Protein AF-A0A7I8CQP3-F1 (afdb_monomer_lite)

pLDDT: mean 76.41, std 15.0, range [41.56, 94.69]

Radius of gyration: 20.86 Å; chains: 1; bounding box: 48×28×56 Å

Sequence (65 aa):
MAEVTGRRQSFFLQQMIESGIAAMEEQWLPAAVLAQVRDGTLPSREPERVPEPDLFGDLFADQDS

Structure (mmCIF, N/CA/C/O backbone):
data_AF-A0A7I8CQP3-F1
#
_entry.id   AF-A0A7I8CQP3-F1
#
loop_
_atom_site.group_PDB
_atom_site.id
_atom_site.type_symbol
_atom_site.label_atom_id
_atom_site.label_alt_id
_atom_site.label_comp_id
_atom_site.label_asym_id
_atom_site.label_entity_id
_atom_site.label_seq_id
_atom_site.pdbx_PDB_ins_code
_atom_site.Cartn_x
_atom_site.Cartn_y
_atom_site.Cartn_z
_atom_site.occupancy
_atom_site.B_iso_or_equiv
_atom_site.auth_seq_id
_atom_site.auth_comp_id
_atom_site.auth_asym_id
_atom_site.auth_atom_id
_atom_site.pdbx_PDB_model_num
ATOM 1 N N . MET A 1 1 ? -4.655 -2.872 38.061 1.00 44.66 1 MET A N 1
ATOM 2 C CA . MET A 1 1 ? -5.317 -2.925 36.741 1.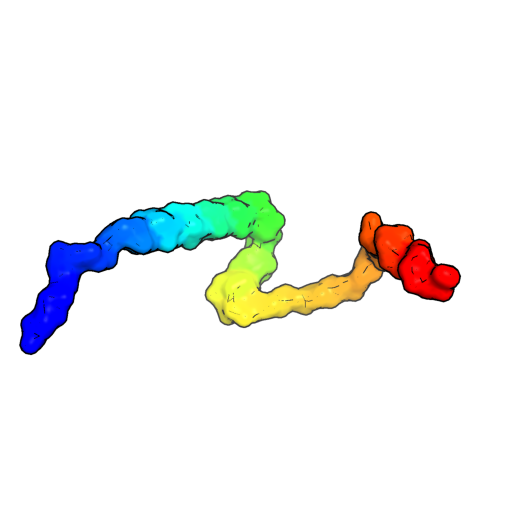00 44.66 1 MET A CA 1
ATOM 3 C C . MET A 1 1 ? -5.414 -1.494 36.245 1.00 44.66 1 MET A C 1
ATOM 5 O O . MET A 1 1 ? -6.412 -0.832 36.485 1.00 44.66 1 MET A O 1
ATOM 9 N N . ALA A 1 2 ? -4.312 -0.968 35.715 1.00 41.56 2 ALA A N 1
ATOM 10 C CA . ALA A 1 2 ? -4.221 0.438 35.354 1.00 41.56 2 ALA A CA 1
ATOM 11 C C . ALA A 1 2 ? -4.824 0.648 33.956 1.00 41.56 2 ALA A C 1
ATOM 13 O O . ALA A 1 2 ? -4.329 0.118 32.966 1.00 41.56 2 ALA A O 1
ATOM 14 N N . GLU A 1 3 ? -5.944 1.365 33.924 1.00 48.56 3 GLU A N 1
ATOM 15 C CA . GLU A 1 3 ? -6.004 2.650 33.225 1.00 48.56 3 GLU A CA 1
ATOM 16 C C . GLU A 1 3 ? -5.455 2.671 31.792 1.00 48.56 3 GLU A C 1
ATOM 18 O O . GLU A 1 3 ? -4.298 3.013 31.586 1.00 48.56 3 GLU A O 1
ATOM 23 N N . VAL A 1 4 ? -6.305 2.463 30.778 1.00 57.16 4 VAL A N 1
ATOM 24 C CA . VAL A 1 4 ? -6.133 3.224 29.526 1.00 57.16 4 VAL A CA 1
ATOM 25 C C . VAL A 1 4 ? -7.468 3.546 28.845 1.00 57.16 4 VAL A C 1
ATOM 27 O O . VAL A 1 4 ? -7.724 3.196 27.695 1.00 57.16 4 VAL A O 1
ATOM 30 N N . THR A 1 5 ? -8.323 4.312 29.513 1.00 51.69 5 THR A N 1
ATOM 31 C CA . THR A 1 5 ? -9.437 5.024 28.860 1.00 51.69 5 THR A CA 1
ATOM 32 C C . THR A 1 5 ? -8.970 6.319 28.163 1.00 51.69 5 THR A C 1
ATOM 34 O O . THR A 1 5 ? -9.693 7.307 28.143 1.00 51.69 5 THR A O 1
ATOM 37 N N . GLY A 1 6 ? -7.772 6.311 27.549 1.00 50.19 6 GLY A N 1
ATOM 38 C CA . GLY A 1 6 ? -7.137 7.471 26.890 1.00 50.19 6 GLY A CA 1
ATOM 39 C C . GLY A 1 6 ? -6.353 7.184 25.590 1.00 50.19 6 GLY A C 1
ATOM 40 O O . GLY A 1 6 ? -5.558 8.014 25.169 1.00 50.19 6 GLY A O 1
ATOM 41 N N . ARG A 1 7 ? -6.531 6.022 24.934 1.00 54.53 7 ARG A N 1
ATOM 42 C CA . ARG A 1 7 ? -5.595 5.478 23.911 1.00 54.53 7 ARG A CA 1
ATOM 43 C C . ARG A 1 7 ? -6.062 5.503 22.435 1.00 54.53 7 ARG A C 1
ATOM 45 O O . ARG A 1 7 ? -5.802 4.543 21.720 1.00 54.53 7 ARG A O 1
ATOM 52 N N . ARG A 1 8 ? -6.812 6.510 21.958 1.00 59.09 8 ARG A N 1
ATOM 53 C CA . ARG A 1 8 ? -7.566 6.398 20.674 1.00 59.09 8 ARG A CA 1
ATOM 54 C C . ARG A 1 8 ? -7.183 7.332 19.515 1.00 59.09 8 ARG A C 1
ATOM 56 O O . ARG A 1 8 ? -7.838 7.267 18.482 1.00 59.09 8 ARG A O 1
ATOM 63 N N . GLN A 1 9 ? -6.152 8.169 19.624 1.00 56.56 9 GLN A N 1
ATOM 64 C CA . GLN A 1 9 ? -5.793 9.072 18.512 1.00 56.56 9 GLN A CA 1
ATOM 65 C C 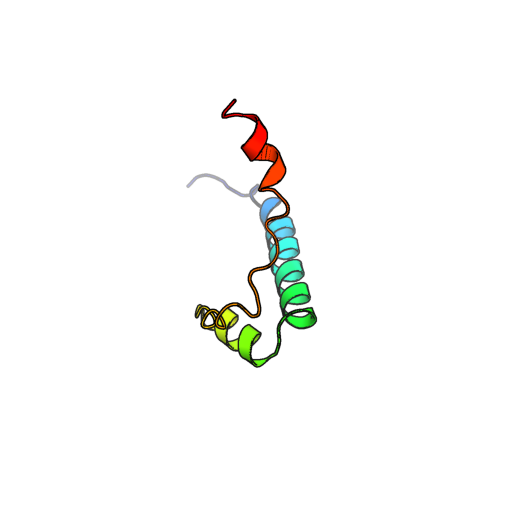. GLN A 1 9 ? -5.043 8.368 17.368 1.00 56.56 9 GLN A C 1
ATOM 67 O O . GLN A 1 9 ? -5.267 8.680 16.202 1.00 56.56 9 GLN A O 1
ATOM 72 N N . SER A 1 10 ? -4.207 7.375 17.679 1.00 69.62 10 SER A N 1
ATOM 73 C CA . SER A 1 10 ? -3.441 6.637 16.667 1.00 69.62 10 SER A CA 1
ATOM 74 C C . SER A 1 10 ? -4.301 5.705 15.813 1.00 69.62 10 SER A C 1
ATOM 76 O O . SER A 1 10 ? -3.936 5.447 14.675 1.00 69.62 10 SER A O 1
ATOM 78 N N . PHE A 1 11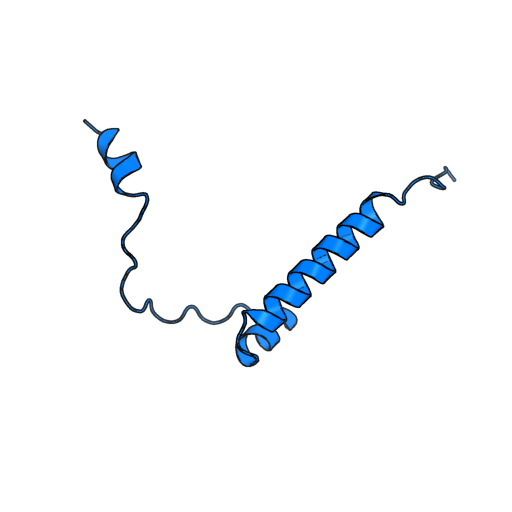 ? -5.449 5.238 16.316 1.00 81.25 11 PHE A N 1
ATOM 79 C CA . PHE A 1 11 ? -6.315 4.308 15.583 1.00 81.25 11 PHE A CA 1
ATOM 80 C C . PHE A 1 11 ? -6.918 4.937 14.323 1.00 81.25 11 PHE A C 1
ATOM 82 O O . PHE A 1 11 ? -6.935 4.309 13.272 1.00 81.25 11 PHE A O 1
ATOM 89 N N . PHE A 1 12 ? -7.384 6.187 14.411 1.00 85.31 12 PHE A N 1
ATOM 90 C CA . PHE A 1 12 ? -7.956 6.881 13.256 1.00 85.31 12 PHE A CA 1
ATOM 91 C C . PHE A 1 12 ? -6.905 7.136 12.174 1.00 85.31 12 PHE A C 1
ATOM 93 O O . PHE A 1 12 ? -7.157 6.870 11.004 1.00 85.31 12 PHE A O 1
ATOM 100 N N . LEU A 1 13 ? -5.718 7.607 12.568 1.00 87.50 13 LEU A N 1
ATOM 101 C CA . LEU A 1 13 ? -4.623 7.828 11.627 1.00 87.50 13 LEU A CA 1
ATOM 102 C C . LEU A 1 13 ? -4.151 6.510 11.006 1.00 87.50 13 LEU A C 1
ATOM 104 O O . LEU A 1 13 ? -3.954 6.447 9.801 1.00 87.50 13 LEU A O 1
ATOM 108 N N . GLN A 1 14 ? -4.018 5.458 11.812 1.00 88.56 14 GLN A N 1
ATOM 109 C CA . GLN A 1 14 ? -3.667 4.128 11.329 1.00 88.56 14 GLN A CA 1
ATOM 110 C C . GLN A 1 14 ? -4.683 3.636 10.296 1.00 88.56 14 GLN A C 1
ATOM 112 O O . GLN A 1 14 ? -4.290 3.255 9.201 1.00 88.56 14 GLN A O 1
ATOM 117 N N . GLN A 1 15 ? -5.980 3.729 10.591 1.00 90.38 15 GLN A N 1
ATOM 118 C CA . GLN A 1 15 ? -7.019 3.355 9.634 1.00 90.38 15 GLN A CA 1
ATOM 119 C C . GLN A 1 15 ? -7.010 4.223 8.374 1.00 90.38 15 GLN A C 1
ATOM 121 O O . GLN A 1 15 ? -7.209 3.711 7.275 1.00 90.38 15 GLN A O 1
ATOM 126 N N . MET A 1 16 ? -6.745 5.524 8.499 1.00 91.75 16 MET A N 1
ATOM 127 C CA . MET A 1 16 ? -6.601 6.417 7.347 1.00 91.75 16 MET A CA 1
ATOM 128 C C . MET A 1 16 ? -5.416 6.017 6.459 1.00 91.75 16 MET A C 1
ATOM 130 O O . MET A 1 16 ? -5.545 6.009 5.239 1.00 91.75 16 MET A O 1
ATOM 134 N N . ILE A 1 17 ? -4.281 5.652 7.056 1.00 91.81 17 ILE A N 1
ATOM 135 C CA . ILE A 1 17 ? -3.102 5.178 6.324 1.00 91.81 17 ILE A CA 1
ATOM 136 C C . ILE A 1 17 ? -3.400 3.834 5.650 1.00 91.81 17 ILE A C 1
ATOM 138 O O . ILE A 1 17 ? -3.188 3.699 4.450 1.00 91.81 17 ILE A O 1
ATOM 142 N N . GLU A 1 18 ? -3.931 2.863 6.396 1.00 92.25 18 GLU A N 1
ATOM 143 C CA . GLU A 1 18 ? -4.251 1.521 5.890 1.00 92.25 18 GLU A CA 1
ATOM 144 C C . GLU A 1 18 ? -5.254 1.581 4.727 1.00 92.25 18 GLU A C 1
ATOM 146 O O . GLU A 1 18 ? -5.047 0.951 3.691 1.00 92.25 18 GLU A O 1
ATOM 151 N N . SER A 1 19 ? -6.308 2.390 4.862 1.00 91.12 19 SER A N 1
ATOM 152 C CA . SER A 1 19 ? -7.299 2.593 3.797 1.00 91.12 19 SER A CA 1
ATOM 153 C C . SER A 1 19 ? -6.730 3.333 2.586 1.00 91.12 19 SER A C 1
ATOM 155 O O . SER A 1 19 ? -7.048 2.975 1.453 1.00 91.12 19 SER A O 1
ATOM 157 N N . GLY A 1 20 ? -5.869 4.331 2.804 1.00 93.38 20 GLY A N 1
ATOM 158 C CA . GLY A 1 20 ? -5.199 5.057 1.729 1.00 93.38 20 GLY A CA 1
ATOM 159 C C . GLY A 1 20 ? -4.292 4.150 0.901 1.00 93.38 20 GLY A C 1
ATOM 160 O O . GLY A 1 20 ? -4.372 4.163 -0.325 1.00 93.38 20 GLY A O 1
ATOM 161 N N . ILE A 1 21 ? -3.492 3.310 1.564 1.00 91.69 21 ILE A N 1
ATOM 162 C CA . ILE A 1 21 ? -2.623 2.334 0.895 1.00 91.69 21 ILE A CA 1
ATOM 163 C C . ILE A 1 21 ? -3.463 1.349 0.080 1.00 91.69 21 ILE A C 1
ATOM 165 O O . ILE A 1 21 ? -3.197 1.178 -1.105 1.00 91.69 21 ILE A O 1
ATOM 169 N N . ALA A 1 22 ? -4.519 0.776 0.666 1.00 90.69 22 ALA A N 1
ATOM 170 C CA . ALA A 1 22 ? -5.385 -0.167 -0.041 1.00 90.69 22 ALA A CA 1
ATOM 171 C C . ALA A 1 22 ? -6.009 0.443 -1.312 1.00 90.69 22 ALA A C 1
ATOM 173 O O . ALA A 1 22 ? -6.036 -0.198 -2.361 1.00 90.69 22 ALA A O 1
ATOM 174 N N . ALA A 1 23 ? -6.457 1.703 -1.250 1.00 94.56 23 ALA A N 1
ATOM 175 C CA . ALA A 1 23 ? -7.001 2.403 -2.413 1.00 94.56 23 ALA A CA 1
ATOM 176 C C . ALA A 1 23 ? -5.944 2.642 -3.508 1.00 94.56 23 ALA A C 1
ATOM 178 O O . ALA A 1 23 ? -6.239 2.529 -4.697 1.00 94.56 23 ALA A O 1
ATOM 179 N N . MET A 1 24 ? -4.706 2.961 -3.119 1.00 93.81 24 MET A N 1
ATOM 180 C CA . MET A 1 24 ? -3.593 3.136 -4.058 1.00 93.81 24 MET A CA 1
ATOM 181 C C . MET A 1 24 ? -3.203 1.808 -4.714 1.00 93.81 24 MET A C 1
ATOM 183 O O . MET A 1 24 ? -2.996 1.766 -5.924 1.00 93.81 24 MET A O 1
ATOM 187 N N . GLU A 1 25 ? -3.150 0.721 -3.945 1.00 91.75 25 GLU A N 1
ATOM 188 C CA . GLU A 1 25 ? -2.862 -0.622 -4.453 1.00 91.75 25 GLU A CA 1
ATOM 189 C C . GLU A 1 25 ? -3.894 -1.068 -5.493 1.00 91.75 25 GLU A C 1
ATOM 191 O O . GLU A 1 25 ? -3.521 -1.549 -6.560 1.00 91.75 25 GLU A O 1
ATOM 196 N N . GLU A 1 26 ? -5.186 -0.860 -5.229 1.00 91.81 26 GLU A N 1
ATOM 197 C CA . GLU A 1 26 ? -6.261 -1.192 -6.172 1.00 91.81 26 GLU A CA 1
ATOM 198 C C . GLU A 1 26 ? -6.211 -0.358 -7.460 1.00 91.81 26 GLU A C 1
ATOM 200 O O . GLU A 1 26 ? -6.584 -0.849 -8.525 1.00 91.81 26 GLU A O 1
ATOM 205 N N . GLN A 1 27 ? -5.728 0.884 -7.379 1.00 94.69 27 GLN A N 1
ATOM 206 C CA . GLN A 1 27 ? -5.615 1.782 -8.527 1.00 94.69 27 GLN A CA 1
ATOM 207 C C . GLN A 1 27 ? -4.341 1.552 -9.358 1.00 94.69 27 GLN A C 1
ATOM 209 O O . GLN A 1 27 ? -4.355 1.793 -10.567 1.00 94.69 27 GLN A O 1
ATOM 214 N N . TRP A 1 28 ? -3.227 1.156 -8.734 1.00 91.62 28 TRP A N 1
ATOM 215 C CA . TRP A 1 28 ? -1.905 1.115 -9.380 1.00 91.62 28 TRP A CA 1
ATOM 216 C C . TRP A 1 28 ? -1.373 -0.289 -9.649 1.00 91.62 28 TRP A C 1
ATOM 218 O O . TRP A 1 28 ? -0.521 -0.444 -10.526 1.00 91.62 28 TRP A O 1
ATOM 228 N N . LEU A 1 29 ? -1.850 -1.315 -8.941 1.00 89.25 29 LEU A N 1
ATOM 229 C CA . LEU A 1 29 ? -1.370 -2.678 -9.140 1.00 89.25 29 LEU A CA 1
ATOM 230 C C . LEU A 1 29 ? -2.263 -3.450 -10.120 1.00 89.25 29 LEU A C 1
ATOM 232 O O . LEU A 1 29 ? -3.487 -3.471 -9.975 1.00 89.25 29 LEU A O 1
ATOM 236 N N . PRO A 1 30 ? -1.672 -4.181 -11.083 1.00 91.31 30 PRO A N 1
ATOM 237 C CA . PRO A 1 30 ? -2.403 -5.193 -11.831 1.00 91.31 30 PRO A CA 1
ATOM 238 C C . PRO A 1 30 ? -3.026 -6.220 -10.879 1.00 91.31 30 PRO A C 1
ATOM 240 O O . PRO A 1 30 ? -2.391 -6.633 -9.908 1.00 91.31 30 PRO A O 1
ATOM 243 N N . ALA A 1 31 ? -4.229 -6.710 -11.187 1.00 89.19 31 ALA A N 1
ATOM 244 C CA . ALA A 1 31 ? -4.975 -7.616 -10.304 1.00 89.19 31 ALA A CA 1
ATOM 245 C C . ALA A 1 31 ? -4.175 -8.860 -9.859 1.00 89.19 31 ALA A C 1
ATOM 247 O O . ALA A 1 31 ? -4.275 -9.292 -8.712 1.00 89.19 31 ALA A O 1
ATOM 248 N N . ALA A 1 32 ? -3.338 -9.411 -10.745 1.00 88.69 32 ALA A N 1
ATOM 249 C CA . ALA A 1 32 ? -2.471 -10.545 -10.428 1.00 88.69 32 ALA A CA 1
ATOM 250 C C . ALA A 1 32 ? -1.369 -10.197 -9.410 1.00 88.69 32 ALA A C 1
ATOM 252 O O . ALA A 1 32 ? -0.985 -11.046 -8.609 1.00 88.69 32 ALA A O 1
ATOM 253 N N . VAL A 1 33 ? -0.862 -8.962 -9.426 1.00 88.56 33 VAL A N 1
ATOM 254 C CA . VAL A 1 33 ? 0.135 -8.466 -8.465 1.00 88.56 33 VAL A CA 1
ATOM 255 C C . VAL A 1 33 ? -0.536 -8.141 -7.132 1.00 88.56 33 VAL A C 1
ATOM 257 O O . VAL A 1 33 ? -0.029 -8.536 -6.089 1.00 88.56 33 VAL A O 1
ATOM 260 N N . LEU A 1 34 ? -1.718 -7.518 -7.157 1.00 90.19 34 LEU A N 1
ATOM 261 C CA . LEU A 1 34 ? -2.507 -7.242 -5.953 1.00 90.19 34 LEU A CA 1
ATOM 262 C C . LEU A 1 34 ? -2.836 -8.526 -5.169 1.00 90.19 34 LEU A C 1
ATOM 264 O O . LEU A 1 34 ? -2.748 -8.547 -3.943 1.00 90.19 34 LEU A O 1
ATOM 268 N N . ALA A 1 35 ? -3.180 -9.612 -5.870 1.00 89.88 35 ALA A N 1
ATOM 269 C CA . ALA A 1 35 ? -3.424 -10.914 -5.250 1.00 89.88 35 ALA A CA 1
ATOM 270 C C . ALA A 1 35 ? -2.177 -11.468 -4.538 1.00 89.88 35 ALA A C 1
ATOM 272 O O . ALA A 1 35 ? -2.291 -11.984 -3.431 1.00 89.88 35 ALA A O 1
ATOM 273 N N . GLN A 1 36 ? -0.994 -11.310 -5.139 1.00 88.69 36 GLN A N 1
ATOM 274 C CA . GLN A 1 36 ? 0.276 -11.739 -4.544 1.00 88.69 36 GLN A CA 1
ATOM 275 C C . GLN A 1 36 ? 0.614 -10.930 -3.287 1.00 88.69 36 GLN A C 1
ATOM 277 O O . GLN A 1 36 ? 0.915 -11.518 -2.249 1.00 88.69 36 GLN A O 1
ATOM 282 N N . VAL A 1 37 ? 0.464 -9.601 -3.350 1.00 86.50 37 VAL A N 1
ATOM 283 C CA . VAL A 1 37 ? 0.680 -8.700 -2.205 1.00 86.50 37 VAL A CA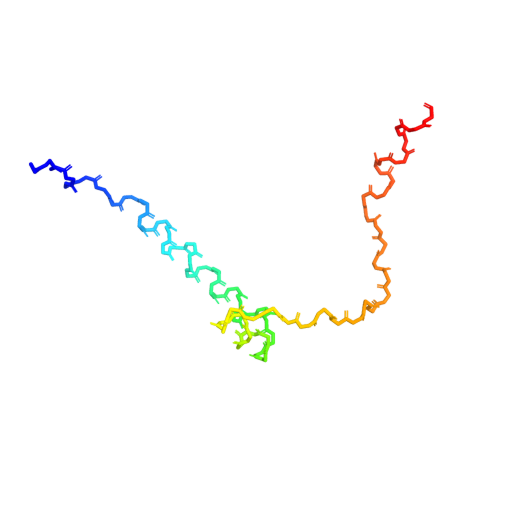 1
ATOM 284 C C . VAL A 1 37 ? -0.229 -9.075 -1.030 1.00 86.50 37 VAL A C 1
ATOM 286 O O . VAL A 1 37 ? 0.244 -9.178 0.100 1.00 86.50 37 VAL A O 1
ATOM 289 N N . ARG A 1 38 ? -1.513 -9.362 -1.289 1.00 86.44 38 ARG A N 1
ATOM 290 C CA . ARG A 1 38 ? -2.479 -9.796 -0.259 1.00 86.44 38 ARG A CA 1
ATOM 291 C C . ARG A 1 38 ? -2.146 -11.157 0.354 1.00 86.44 38 ARG A C 1
ATOM 293 O O . ARG A 1 38 ? -2.451 -11.380 1.520 1.00 86.44 38 ARG A O 1
ATOM 300 N N . ASP A 1 39 ? -1.509 -12.037 -0.412 1.00 89.56 39 ASP A N 1
ATOM 301 C CA . ASP A 1 39 ? -1.012 -13.337 0.055 1.00 89.56 39 ASP A CA 1
ATOM 302 C C . ASP A 1 39 ? 0.332 -13.221 0.809 1.00 89.56 39 ASP A C 1
ATOM 304 O O . ASP A 1 39 ? 0.883 -14.210 1.283 1.00 89.56 39 ASP A O 1
ATOM 308 N N . GLY A 1 40 ? 0.891 -12.007 0.927 1.00 86.06 40 GLY A N 1
ATOM 309 C CA . GLY A 1 40 ? 2.212 -11.775 1.519 1.00 86.06 40 GLY A CA 1
ATOM 310 C C . GLY A 1 40 ? 3.362 -12.279 0.643 1.00 86.06 40 GLY A C 1
ATOM 311 O O . GLY A 1 40 ? 4.485 -12.445 1.122 1.00 86.06 40 GLY A O 1
ATOM 312 N N . THR A 1 41 ? 3.093 -12.530 -0.639 1.00 86.31 41 THR A N 1
ATOM 313 C CA . THR A 1 41 ? 4.075 -13.004 -1.615 1.00 86.31 41 THR A CA 1
ATOM 314 C C . THR A 1 41 ? 4.586 -11.836 -2.449 1.00 86.31 41 THR A C 1
ATOM 316 O O . THR A 1 41 ? 3.831 -10.967 -2.889 1.00 86.31 41 THR A O 1
ATOM 319 N N . LEU A 1 42 ? 5.901 -11.786 -2.655 1.00 72.94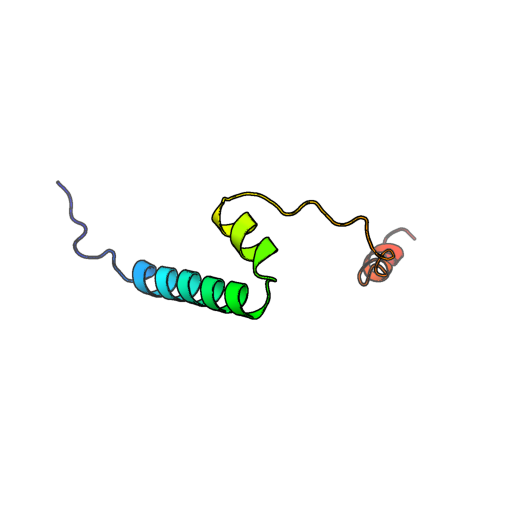 42 LEU A N 1
ATOM 320 C CA . LEU A 1 42 ? 6.504 -10.771 -3.508 1.00 72.94 42 LEU A CA 1
ATOM 321 C C . LEU A 1 42 ? 6.407 -11.223 -4.967 1.00 72.94 42 LEU A C 1
ATOM 323 O O . LEU A 1 42 ? 6.803 -12.356 -5.266 1.00 72.94 42 LEU A O 1
ATOM 327 N N . PRO A 1 43 ? 5.935 -10.360 -5.886 1.00 73.00 43 PRO A N 1
ATOM 328 C CA . PRO A 1 43 ? 5.999 -10.675 -7.300 1.00 73.00 43 PRO A CA 1
ATOM 329 C C . PRO A 1 43 ? 7.453 -10.929 -7.686 1.00 73.00 43 PRO A C 1
ATOM 331 O O . PRO A 1 43 ? 8.366 -10.221 -7.251 1.00 73.00 43 PRO A O 1
ATOM 334 N N . SER A 1 44 ? 7.674 -11.966 -8.494 1.00 72.38 44 SER A N 1
ATOM 335 C CA . SER A 1 44 ? 8.998 -12.216 -9.060 1.00 72.38 44 SER A CA 1
ATOM 336 C C . SER A 1 44 ? 9.446 -10.954 -9.787 1.00 72.38 44 SER A C 1
ATOM 338 O O . SER A 1 44 ? 8.722 -10.469 -10.656 1.00 72.38 44 SER A O 1
ATOM 340 N N . ARG A 1 45 ? 10.607 -10.406 -9.401 1.00 65.44 45 ARG A N 1
ATOM 341 C CA . ARG A 1 45 ? 11.216 -9.255 -10.077 1.00 65.44 45 ARG A CA 1
ATOM 342 C C . ARG A 1 45 ? 11.306 -9.623 -11.556 1.00 65.44 45 ARG A C 1
ATOM 344 O O . ARG A 1 45 ? 12.063 -10.532 -11.900 1.00 65.44 45 ARG A O 1
ATOM 351 N N . GLU A 1 46 ? 10.491 -8.990 -12.406 1.00 66.50 46 GLU A N 1
ATOM 352 C CA . GLU A 1 46 ? 10.655 -9.151 -13.851 1.00 66.50 46 GLU A CA 1
ATOM 353 C C . GLU A 1 46 ? 12.124 -8.823 -14.163 1.00 66.50 46 GLU A C 1
ATOM 355 O O . GLU A 1 46 ? 12.658 -7.863 -13.592 1.00 66.50 46 GLU A O 1
ATOM 360 N N . PRO A 1 47 ? 12.810 -9.627 -14.998 1.00 59.38 47 PRO A N 1
ATOM 361 C CA . PRO A 1 47 ? 14.155 -9.293 -15.429 1.00 59.38 47 PRO A CA 1
ATOM 362 C C . PRO A 1 47 ? 14.108 -7.883 -16.010 1.00 59.38 47 PRO A C 1
ATOM 364 O O . PRO A 1 47 ? 13.303 -7.589 -16.893 1.00 59.38 47 PRO A O 1
ATOM 367 N N . GLU A 1 48 ? 14.918 -7.020 -15.410 1.00 58.47 48 GLU A N 1
ATOM 368 C CA . GLU A 1 48 ? 14.967 -5.579 -15.611 1.00 58.47 48 GLU A CA 1
ATOM 369 C C . GLU A 1 48 ? 14.845 -5.239 -17.101 1.00 58.47 48 GLU A C 1
ATOM 371 O O . GLU A 1 48 ? 15.733 -5.541 -17.904 1.00 58.47 48 GLU A O 1
ATOM 376 N N . ARG A 1 49 ? 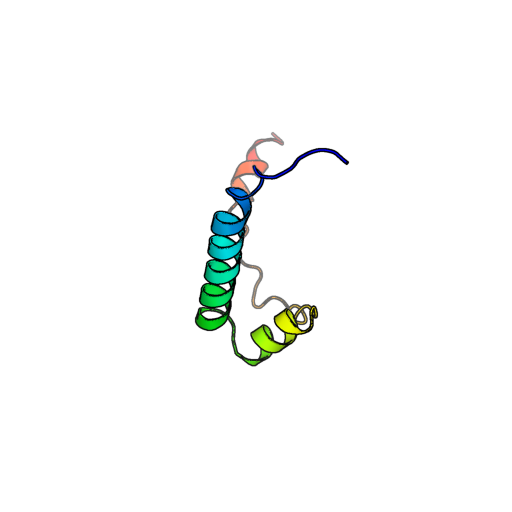13.697 -4.675 -17.499 1.00 60.47 49 ARG A N 1
ATOM 377 C CA . ARG A 1 49 ? 13.508 -4.163 -18.856 1.00 60.47 49 ARG A CA 1
ATOM 378 C C . ARG A 1 49 ? 14.335 -2.897 -18.979 1.00 60.47 49 ARG A C 1
ATOM 380 O O . ARG A 1 49 ? 13.808 -1.824 -18.745 1.00 60.47 49 ARG A O 1
ATOM 387 N N . VAL A 1 50 ? 15.591 -3.067 -19.392 1.00 65.50 50 VAL A N 1
ATOM 388 C CA . VAL A 1 50 ? 16.601 -2.009 -19.531 1.00 65.50 50 VAL A CA 1
ATOM 389 C C . VAL A 1 50 ? 16.949 -1.403 -18.160 1.00 65.50 50 VAL A C 1
ATOM 391 O O . VAL A 1 50 ? 16.050 -1.007 -17.429 1.00 65.50 50 VAL A O 1
ATOM 394 N N . PRO A 1 51 ? 18.232 -1.343 -17.764 1.00 66.38 51 PRO A N 1
ATOM 395 C CA . PRO A 1 51 ? 18.602 -0.615 -16.558 1.00 66.38 51 PRO A CA 1
ATOM 396 C C . PRO A 1 51 ? 18.144 0.837 -16.718 1.00 66.38 51 PRO A C 1
ATOM 398 O O . PRO A 1 51 ? 18.593 1.536 -17.630 1.00 66.38 51 PRO A O 1
ATOM 401 N N . GLU A 1 52 ? 17.200 1.256 -15.877 1.00 71.56 52 GLU A N 1
ATOM 402 C CA . GLU A 1 52 ? 16.832 2.664 -15.758 1.00 71.56 52 GLU A CA 1
ATOM 403 C C . GLU A 1 52 ? 18.113 3.438 -15.405 1.00 71.56 52 GLU A C 1
ATOM 405 O O . GLU A 1 52 ? 18.889 2.978 -14.558 1.00 71.56 52 GLU A O 1
ATOM 410 N N . PRO A 1 53 ? 18.394 4.568 -16.076 1.00 75.94 53 PRO A N 1
ATOM 411 C CA . PRO A 1 53 ? 19.570 5.364 -15.762 1.00 75.94 53 PRO A CA 1
ATOM 412 C C . PRO A 1 53 ? 19.509 5.788 -14.292 1.00 75.94 53 PRO A C 1
ATOM 414 O O . PRO A 1 53 ? 18.491 6.304 -13.830 1.00 75.94 53 PRO A O 1
ATOM 417 N N . ASP A 1 54 ? 20.598 5.556 -13.557 1.00 78.00 54 ASP A N 1
ATOM 418 C CA . ASP A 1 54 ? 20.704 5.952 -12.155 1.00 78.00 54 ASP A CA 1
ATOM 419 C C . ASP A 1 54 ? 20.639 7.481 -12.043 1.00 78.00 54 ASP A C 1
ATOM 421 O O . ASP A 1 54 ? 21.619 8.184 -12.287 1.00 78.00 54 ASP A O 1
ATOM 425 N N . LEU A 1 55 ? 19.465 7.997 -11.669 1.00 81.00 55 LEU A N 1
ATOM 426 C CA . LEU A 1 55 ? 19.187 9.431 -11.542 1.00 81.00 55 LEU A CA 1
ATOM 427 C C . LEU A 1 55 ? 20.009 10.112 -10.439 1.00 81.00 55 LEU A C 1
ATOM 429 O O . LEU A 1 55 ? 20.020 11.340 -10.358 1.00 81.00 55 LEU A O 1
ATOM 433 N N . PHE A 1 56 ? 20.662 9.331 -9.576 1.00 81.94 56 PHE A N 1
ATOM 434 C CA . PHE A 1 56 ? 21.462 9.830 -8.465 1.00 81.94 56 PHE A CA 1
ATOM 435 C C . PHE A 1 56 ? 22.953 9.509 -8.611 1.00 81.94 56 PHE A C 1
ATOM 437 O O . PHE A 1 56 ? 23.736 9.968 -7.780 1.00 81.94 56 PHE A O 1
ATOM 444 N N . GLY A 1 57 ? 23.367 8.786 -9.657 1.00 76.88 57 GLY A N 1
ATOM 445 C CA . GLY A 1 57 ? 24.762 8.379 -9.857 1.00 76.88 57 GLY A CA 1
ATOM 446 C C . GLY A 1 57 ? 25.720 9.571 -9.933 1.00 76.88 57 GLY A C 1
ATOM 447 O O . GLY A 1 57 ? 26.782 9.569 -9.309 1.00 76.88 57 GLY A O 1
ATOM 448 N N . ASP A 1 58 ? 25.292 10.644 -10.599 1.00 75.25 58 ASP A N 1
ATOM 449 C CA . ASP A 1 58 ? 26.092 11.861 -10.779 1.00 75.25 58 ASP A CA 1
ATOM 450 C C . ASP A 1 58 ? 26.270 12.670 -9.482 1.00 75.25 58 ASP A C 1
ATOM 452 O O . ASP A 1 58 ? 27.234 13.419 -9.348 1.00 75.25 58 ASP A O 1
ATOM 456 N N . LEU A 1 59 ? 25.374 12.521 -8.497 1.00 76.62 59 LEU A N 1
ATOM 457 C CA . LEU A 1 59 ? 25.452 13.267 -7.231 1.00 76.62 59 LEU A CA 1
ATOM 458 C C . LEU A 1 59 ? 26.565 12.759 -6.313 1.00 76.62 59 LEU A C 1
ATOM 460 O O . LEU A 1 59 ? 27.015 13.484 -5.426 1.00 76.62 59 LEU A O 1
ATOM 464 N N . PHE A 1 60 ? 26.980 11.508 -6.503 1.00 69.25 60 PHE A N 1
ATOM 465 C CA . PHE A 1 60 ? 27.989 10.857 -5.673 1.00 69.25 60 PHE A CA 1
ATOM 466 C C . PHE A 1 60 ? 29.314 10.639 -6.409 1.00 69.25 60 PHE A C 1
ATOM 468 O O . PHE A 1 60 ? 30.317 10.389 -5.749 1.00 69.25 60 PHE A O 1
ATOM 475 N N . ALA A 1 61 ? 29.345 10.793 -7.737 1.00 67.69 61 ALA A N 1
ATOM 476 C CA . ALA A 1 61 ? 30.560 10.675 -8.544 1.00 67.69 61 ALA A CA 1
ATOM 477 C C . ALA A 1 61 ? 31.592 11.790 -8.271 1.00 67.69 61 ALA A C 1
ATOM 479 O O . ALA A 1 61 ? 32.789 11.577 -8.446 1.00 67.69 61 ALA A O 1
ATOM 480 N N . ASP A 1 62 ? 31.143 12.960 -7.807 1.00 61.50 62 ASP A N 1
ATOM 481 C CA . ASP A 1 62 ? 31.992 14.145 -7.594 1.00 61.50 62 ASP A CA 1
ATOM 482 C C . ASP A 1 62 ? 32.702 14.157 -6.220 1.00 61.50 62 ASP A C 1
ATOM 484 O O . ASP A 1 62 ? 33.432 15.091 -5.900 1.00 61.50 62 ASP A O 1
ATOM 488 N N . GLN A 1 63 ? 32.494 13.129 -5.382 1.00 60.78 63 GLN A N 1
ATOM 489 C CA . GLN A 1 63 ? 33.094 13.038 -4.040 1.00 60.78 63 GLN A CA 1
ATOM 490 C C . GLN A 1 63 ? 34.395 12.218 -3.977 1.00 60.78 63 GLN A C 1
ATOM 492 O O . GLN A 1 63 ? 35.022 12.175 -2.920 1.00 60.78 63 GLN A O 1
ATOM 497 N N . ASP A 1 64 ? 34.814 11.613 -5.093 1.00 59.78 64 ASP A N 1
ATOM 498 C CA . ASP A 1 64 ? 36.016 10.768 -5.187 1.00 59.78 64 ASP A CA 1
ATOM 499 C C . ASP A 1 64 ? 37.195 11.439 -5.943 1.00 59.78 64 ASP A C 1
ATOM 501 O O . ASP A 1 64 ? 38.123 10.745 -6.367 1.00 59.78 64 ASP A O 1
ATOM 505 N N . SER A 1 65 ? 37.189 12.772 -6.126 1.00 51.88 65 SER A N 1
ATOM 506 C CA . SER A 1 65 ? 38.304 13.540 -6.739 1.00 51.88 65 SER A CA 1
ATOM 507 C C . SER A 1 65 ? 39.122 14.366 -5.749 1.00 51.88 65 SER A C 1
ATOM 509 O O . SER A 1 65 ? 38.526 15.028 -4.872 1.00 51.88 65 SER A O 1
#

Secondary structure (DSSP, 8-state):
----TT--HHHHHHHHHHHHHHHHHHHHS-HHHHHHHHTTPPPP----SS----TTHHHHHTT--

Foldseek 3Di:
DDDDPPPPPVVVVVVVVVVVVVVCCVVPPDPVCSVCVVVVHHPDDDPDPDPDPPPCPVVCVVVPD